Protein AF-A0A2V5NVE3-F1 (afdb_monomer_lite)

pLDDT: mean 86.09, std 12.94, range [41.16, 96.25]

Radius of gyration: 17.03 Å; chains: 1; bounding box: 45×50×33 Å

Foldseek 3Di:
DDDPDDDPPPDPFPDKDKDKDQADPPCAVVVVVCCVVPPQVVLVVLVKAWPDWDQDPVHNRMTITMIGDPDDVSVVSSVVVVVVVVVVVVVPD

Secondary structure (DSSP, 8-state):
-PPP-PPP---S-SEEEEEEEEPPTT-HHHHHHHHHHHTHHHHHTTT-EEEEEEE-SS-TTEEEEEEEESSHHHHHHHHHHHHHHHHHHHT--

Structure (mmCIF, N/CA/C/O backbone):
data_AF-A0A2V5NVE3-F1
#
_entry.id   AF-A0A2V5NVE3-F1
#
loop_
_atom_site.group_PDB
_atom_site.id
_atom_site.type_symbol
_atom_site.label_atom_id
_atom_site.label_alt_id
_atom_site.label_comp_id
_atom_site.label_asym_id
_atom_site.label_entity_id
_atom_site.label_seq_id
_atom_site.pdbx_PDB_ins_code
_atom_site.Cartn_x
_atom_site.Cartn_y
_atom_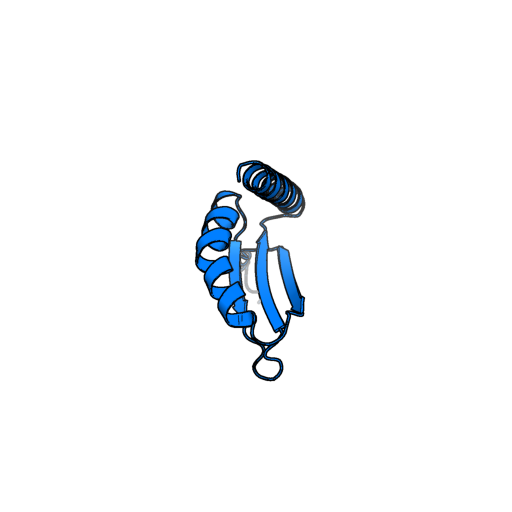site.Cartn_z
_atom_site.occupancy
_atom_site.B_iso_or_equiv
_atom_site.auth_seq_id
_atom_site.auth_comp_id
_atom_site.auth_asym_id
_atom_site.auth_atom_id
_atom_site.pdbx_PDB_model_num
ATOM 1 N N . MET A 1 1 ? 30.473 -32.811 -3.821 1.00 45.34 1 MET A N 1
ATOM 2 C CA . MET A 1 1 ? 29.429 -33.011 -4.845 1.00 45.34 1 MET A CA 1
ATOM 3 C C . MET A 1 1 ? 28.567 -31.765 -4.821 1.00 45.34 1 MET A C 1
ATOM 5 O O . MET A 1 1 ? 27.650 -31.665 -4.019 1.00 45.34 1 MET A O 1
ATOM 9 N N . GLU A 1 2 ? 28.998 -30.754 -5.569 1.00 52.44 2 GLU A N 1
ATOM 10 C CA . GLU A 1 2 ? 28.297 -29.477 -5.703 1.00 52.44 2 GLU A CA 1
ATOM 11 C C . GLU A 1 2 ? 27.049 -29.727 -6.551 1.00 52.44 2 GLU A C 1
ATOM 13 O O . GLU A 1 2 ? 27.126 -30.380 -7.593 1.00 52.44 2 GLU A O 1
ATOM 18 N N . LYS A 1 3 ? 25.882 -29.333 -6.044 1.00 57.38 3 LYS A N 1
ATOM 19 C CA . LYS A 1 3 ? 24.612 -29.530 -6.742 1.00 57.38 3 LYS A CA 1
ATOM 20 C C . LY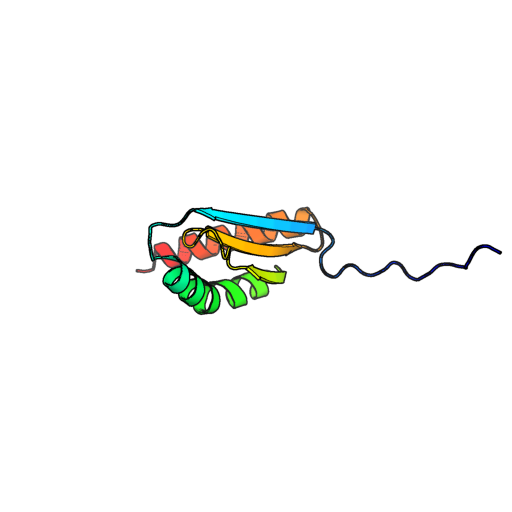S A 1 3 ? 24.597 -28.566 -7.938 1.00 57.38 3 LYS A C 1
ATOM 22 O O . LYS A 1 3 ? 24.698 -27.367 -7.693 1.00 57.38 3 LYS A O 1
ATOM 27 N N . PRO A 1 4 ? 24.492 -29.051 -9.188 1.00 59.06 4 PRO A N 1
ATOM 28 C CA . PRO A 1 4 ? 24.526 -28.179 -10.353 1.00 59.06 4 PRO A CA 1
ATOM 29 C C . PRO A 1 4 ? 23.283 -27.283 -10.356 1.00 59.06 4 PRO A C 1
ATOM 31 O O . PRO A 1 4 ? 22.185 -27.761 -10.063 1.00 59.06 4 PRO A O 1
ATOM 34 N N . ASP A 1 5 ? 23.519 -25.995 -10.617 1.00 65.12 5 ASP A N 1
ATOM 35 C CA . ASP A 1 5 ? 22.581 -24.910 -10.920 1.00 65.12 5 ASP A CA 1
ATOM 36 C C . ASP A 1 5 ? 21.099 -25.244 -10.707 1.00 65.12 5 ASP A C 1
ATOM 38 O O . ASP A 1 5 ? 20.381 -25.669 -11.615 1.00 65.12 5 ASP A O 1
ATOM 42 N N . ALA A 1 6 ? 20.608 -24.999 -9.488 1.00 61.97 6 ALA A N 1
ATOM 43 C CA . ALA A 1 6 ? 19.182 -24.750 -9.338 1.00 61.97 6 ALA A CA 1
ATOM 44 C C . ALA A 1 6 ? 18.846 -23.528 -10.215 1.00 61.97 6 ALA A C 1
ATOM 46 O O . ALA A 1 6 ? 19.578 -22.536 -10.138 1.00 61.97 6 ALA A O 1
ATOM 47 N N . PRO A 1 7 ? 17.786 -23.577 -11.046 1.00 63.41 7 PRO A N 1
ATOM 48 C CA . PRO A 1 7 ? 17.388 -22.412 -11.825 1.00 63.41 7 PRO A CA 1
ATOM 49 C C . PRO A 1 7 ? 17.208 -21.235 -10.861 1.00 63.41 7 PRO A C 1
ATOM 51 O O . PRO A 1 7 ? 16.728 -21.458 -9.741 1.00 63.41 7 PRO A O 1
ATOM 54 N N . PRO A 1 8 ? 17.613 -20.008 -11.240 1.00 62.00 8 PRO A N 1
ATOM 55 C CA . PRO A 1 8 ? 17.398 -18.852 -10.387 1.00 62.00 8 PRO A CA 1
ATOM 56 C C . PRO A 1 8 ? 15.924 -18.838 -10.003 1.00 62.00 8 PRO A C 1
ATOM 58 O O . PRO A 1 8 ? 15.055 -18.882 -10.873 1.00 62.00 8 PRO A O 1
ATOM 61 N N . THR A 1 9 ? 15.644 -18.866 -8.701 1.00 63.94 9 THR A N 1
ATOM 62 C CA . THR A 1 9 ? 14.279 -18.774 -8.197 1.00 63.94 9 THR A CA 1
ATOM 63 C C . THR A 1 9 ? 13.724 -17.460 -8.723 1.00 63.94 9 THR A C 1
ATOM 65 O O . THR A 1 9 ? 14.144 -16.396 -8.267 1.00 63.94 9 THR A O 1
ATOM 68 N N . GLU A 1 10 ? 12.862 -17.512 -9.738 1.00 66.56 10 GLU A N 1
ATOM 69 C CA . GLU A 1 10 ? 12.267 -16.310 -10.308 1.00 66.56 10 GLU A CA 1
ATOM 70 C C . GLU A 1 10 ? 11.395 -15.668 -9.232 1.00 66.56 10 GLU A C 1
ATOM 72 O O . GLU A 1 10 ? 10.260 -16.069 -8.965 1.00 66.56 10 GLU A O 1
ATOM 77 N N . THR A 1 11 ? 11.959 -14.680 -8.546 1.00 75.56 11 THR A N 1
ATOM 78 C CA . THR A 1 11 ? 11.220 -13.896 -7.572 1.00 75.56 11 THR A CA 1
ATOM 79 C C . THR A 1 11 ? 10.161 -13.115 -8.334 1.00 75.56 11 THR A C 1
ATOM 81 O O . THR A 1 11 ? 10.491 -12.253 -9.145 1.00 75.56 11 THR A O 1
ATOM 84 N N . CYS A 1 12 ? 8.883 -13.380 -8.053 1.00 78.00 12 CYS A N 1
ATOM 85 C CA . CYS A 1 12 ? 7.764 -12.699 -8.712 1.00 78.00 12 CYS A CA 1
ATOM 86 C C . CYS A 1 12 ? 7.867 -11.161 -8.611 1.00 78.00 12 CYS A C 1
ATOM 88 O O . CYS A 1 12 ? 7.409 -10.450 -9.505 1.00 78.00 12 CYS A O 1
ATOM 90 N N . CYS A 1 13 ? 8.480 -10.646 -7.536 1.00 87.56 13 CYS A N 1
ATOM 91 C CA . CYS A 1 13 ? 8.730 -9.223 -7.309 1.00 87.56 13 CYS A CA 1
ATOM 92 C C . CYS A 1 13 ? 10.088 -9.012 -6.608 1.00 87.56 13 CYS A C 1
ATOM 94 O O . CYS A 1 13 ? 10.134 -9.029 -5.377 1.00 87.56 13 CYS A O 1
ATOM 96 N N . PRO A 1 14 ? 11.198 -8.823 -7.347 1.00 92.00 14 PRO A N 1
ATOM 97 C CA . PRO A 1 14 ? 12.525 -8.599 -6.761 1.00 92.00 14 PRO A CA 1
ATOM 98 C C . PRO A 1 14 ? 12.608 -7.350 -5.873 1.00 92.00 14 PRO A C 1
ATOM 100 O O . PRO A 1 14 ? 13.445 -7.277 -4.977 1.00 92.00 14 PRO A O 1
ATOM 103 N N . ILE A 1 15 ? 11.735 -6.368 -6.108 1.00 94.62 15 ILE A N 1
ATOM 104 C CA . ILE A 1 15 ? 11.616 -5.158 -5.297 1.00 94.62 15 ILE A CA 1
ATOM 105 C C . ILE A 1 15 ? 10.241 -5.147 -4.649 1.00 94.62 15 ILE A C 1
ATOM 107 O O . ILE A 1 15 ? 9.230 -5.280 -5.337 1.00 94.62 15 ILE A O 1
ATOM 111 N N . VAL A 1 16 ? 10.204 -4.926 -3.337 1.00 95.56 16 VAL A N 1
ATOM 112 C CA . VAL A 1 16 ? 8.971 -4.832 -2.551 1.00 95.56 16 VAL A CA 1
ATOM 113 C C . VAL A 1 16 ? 8.929 -3.490 -1.836 1.00 95.56 16 VAL A C 1
ATOM 115 O O . VAL A 1 16 ? 9.894 -3.079 -1.194 1.00 95.56 16 VAL A O 1
ATOM 118 N N . GLU A 1 17 ? 7.793 -2.810 -1.925 1.00 96.25 17 GLU A N 1
ATOM 119 C CA . GLU A 1 17 ? 7.505 -1.622 -1.134 1.00 96.25 17 GLU A CA 1
ATOM 120 C C . GLU A 1 17 ? 6.565 -1.944 0.018 1.00 96.25 17 GLU A C 1
ATOM 122 O O . GLU A 1 17 ? 5.449 -2.422 -0.191 1.00 96.25 17 GLU A O 1
ATOM 127 N N . LEU A 1 18 ? 6.999 -1.578 1.225 1.00 96.00 18 LEU A N 1
ATOM 128 C CA . LEU A 1 18 ? 6.162 -1.549 2.412 1.00 96.00 18 LEU A CA 1
ATOM 129 C C . LEU A 1 18 ? 5.480 -0.190 2.545 1.00 96.00 18 LEU A C 1
ATOM 131 O O . LEU A 1 18 ? 6.130 0.854 2.620 1.00 96.00 18 LEU A O 1
ATOM 135 N N . ARG A 1 19 ? 4.150 -0.206 2.609 1.00 95.44 19 ARG A N 1
ATOM 136 C CA . ARG A 1 19 ? 3.327 0.982 2.817 1.00 95.44 19 ARG A CA 1
ATOM 137 C C . ARG A 1 19 ? 2.613 0.832 4.154 1.00 95.44 19 ARG A C 1
ATOM 139 O O . ARG A 1 19 ? 1.866 -0.121 4.354 1.00 95.44 19 ARG A O 1
ATOM 146 N N . GLN A 1 20 ? 2.856 1.767 5.070 1.00 96.19 20 GLN A N 1
ATOM 147 C CA . GLN A 1 20 ? 2.235 1.780 6.394 1.00 96.19 20 GLN A CA 1
ATOM 148 C C . GLN A 1 20 ? 1.585 3.130 6.646 1.00 96.19 20 GLN A C 1
ATOM 150 O O . GLN A 1 20 ? 2.257 4.160 6.580 1.00 96.19 20 GLN A O 1
ATOM 155 N N . TYR A 1 21 ? 0.293 3.117 6.961 1.00 95.50 21 TYR A N 1
ATOM 156 C CA . TYR A 1 21 ? -0.460 4.319 7.294 1.00 95.50 21 TYR A CA 1
ATOM 157 C C . TYR A 1 21 ? -0.985 4.248 8.716 1.00 95.50 21 TYR A C 1
ATOM 159 O O . TYR A 1 21 ? -1.566 3.240 9.125 1.00 95.50 21 TYR A O 1
ATOM 167 N N . THR A 1 22 ? -0.817 5.356 9.431 1.00 96.00 22 THR A N 1
ATOM 168 C CA . THR A 1 22 ? -1.580 5.655 10.639 1.00 96.00 22 THR A CA 1
ATOM 169 C C . THR A 1 22 ? -2.848 6.378 10.211 1.00 96.00 22 THR A C 1
ATOM 171 O O . THR A 1 22 ? -2.790 7.410 9.545 1.00 96.00 22 THR A O 1
ATOM 174 N N . LEU A 1 23 ? -3.991 5.808 10.560 1.00 96.12 23 LEU A N 1
ATOM 175 C CA . LEU A 1 23 ? -5.312 6.271 10.172 1.00 96.12 23 LEU A CA 1
ATOM 176 C C . LEU A 1 23 ? -5.988 7.022 11.313 1.00 96.12 23 LEU A C 1
ATOM 178 O O . LEU A 1 23 ? -5.644 6.877 12.486 1.00 96.12 23 LEU A O 1
ATOM 182 N N . HIS A 1 24 ? -7.015 7.788 10.958 1.00 95.94 24 HIS A N 1
ATOM 183 C CA . HIS A 1 24 ? -7.945 8.310 11.949 1.00 95.94 24 HIS A CA 1
ATOM 184 C C . HIS A 1 24 ? -8.729 7.168 12.625 1.00 95.94 24 HIS A C 1
ATOM 186 O O . HIS A 1 24 ? -9.010 6.154 11.971 1.00 95.94 24 HIS A O 1
ATOM 192 N N . PRO A 1 25 ? -9.130 7.337 13.901 1.00 96.00 25 PRO A N 1
ATOM 193 C CA . PRO A 1 25 ? -9.878 6.325 14.639 1.00 96.00 25 PRO A CA 1
ATOM 194 C C . PRO A 1 25 ? -11.103 5.801 13.882 1.00 96.00 25 PRO A C 1
ATOM 196 O O . PRO A 1 25 ? -11.904 6.578 13.358 1.00 96.00 25 PRO A O 1
ATOM 199 N N . GLY A 1 26 ? -11.235 4.473 13.809 1.00 94.19 26 GLY A N 1
ATOM 200 C CA . GLY A 1 26 ? -12.378 3.799 13.181 1.00 94.19 26 GLY A CA 1
ATOM 201 C C . GLY A 1 26 ? -12.444 3.900 11.651 1.00 94.19 26 GLY A C 1
ATOM 202 O O . GLY A 1 26 ? -13.468 3.558 11.067 1.00 94.19 26 GLY A O 1
ATOM 203 N N . LYS A 1 27 ? -11.388 4.378 10.974 1.00 95.56 27 LYS A N 1
ATOM 204 C CA . LYS A 1 27 ? -11.375 4.539 9.504 1.00 95.56 27 LYS A CA 1
ATOM 205 C C . LYS A 1 27 ? -10.698 3.406 8.736 1.00 95.56 27 LYS A C 1
ATOM 207 O O . LYS A 1 27 ? -10.632 3.475 7.513 1.00 95.56 27 LYS A O 1
ATOM 212 N N . ARG A 1 28 ? -10.214 2.366 9.422 1.00 94.88 28 ARG A N 1
ATOM 213 C CA . ARG A 1 28 ? -9.500 1.254 8.781 1.00 94.88 28 ARG A CA 1
ATOM 214 C C . ARG A 1 28 ? -10.355 0.508 7.766 1.00 94.88 28 ARG A C 1
ATOM 216 O O . ARG A 1 28 ? -9.937 0.415 6.622 1.00 94.88 28 ARG A O 1
ATOM 223 N N . ASP A 1 29 ? -11.532 0.027 8.156 1.00 93.06 29 ASP A N 1
ATOM 224 C CA . ASP A 1 29 ? -12.378 -0.763 7.249 1.00 93.06 29 ASP A CA 1
ATOM 225 C C . ASP A 1 29 ? -12.874 0.074 6.061 1.00 93.06 29 ASP A C 1
ATOM 227 O O . ASP A 1 29 ? -12.812 -0.379 4.927 1.00 93.06 29 ASP A O 1
ATOM 231 N N . VAL A 1 30 ? -13.198 1.352 6.292 1.00 93.88 30 VAL A N 1
ATOM 232 C CA . VAL A 1 30 ? -13.535 2.301 5.215 1.00 93.88 30 VAL A CA 1
ATOM 233 C C . VAL A 1 30 ? -12.399 2.429 4.196 1.00 93.88 30 VAL A C 1
ATOM 235 O O . VAL A 1 30 ? -12.650 2.512 2.994 1.00 93.88 30 VAL A O 1
ATOM 238 N N . LEU A 1 31 ? -11.146 2.475 4.662 1.00 93.06 31 LEU A N 1
ATOM 239 C CA . LEU A 1 31 ? -10.001 2.545 3.762 1.00 93.06 31 LEU A CA 1
ATOM 240 C C . LEU A 1 31 ? -9.775 1.223 3.025 1.00 93.06 31 LEU A C 1
ATOM 242 O O . LEU A 1 31 ? -9.441 1.278 1.849 1.00 93.06 31 LEU A O 1
ATOM 246 N N . ILE A 1 32 ? -9.960 0.077 3.686 1.00 92.75 32 ILE A N 1
ATOM 247 C CA . ILE A 1 32 ? -9.852 -1.250 3.059 1.00 92.75 32 ILE A CA 1
ATOM 248 C C . ILE A 1 32 ? -10.857 -1.359 1.907 1.00 92.75 32 ILE A C 1
ATOM 250 O O . ILE A 1 32 ? -10.452 -1.603 0.775 1.00 92.75 32 ILE A O 1
ATOM 254 N N . ASP A 1 33 ? -12.132 -1.047 2.153 1.00 92.88 33 ASP A N 1
ATOM 255 C CA . ASP A 1 33 ? -13.185 -1.125 1.132 1.00 92.88 33 ASP A CA 1
ATOM 256 C C . ASP A 1 33 ? -12.919 -0.188 -0.058 1.00 92.88 33 ASP A C 1
ATOM 258 O O . ASP A 1 33 ? -13.176 -0.522 -1.2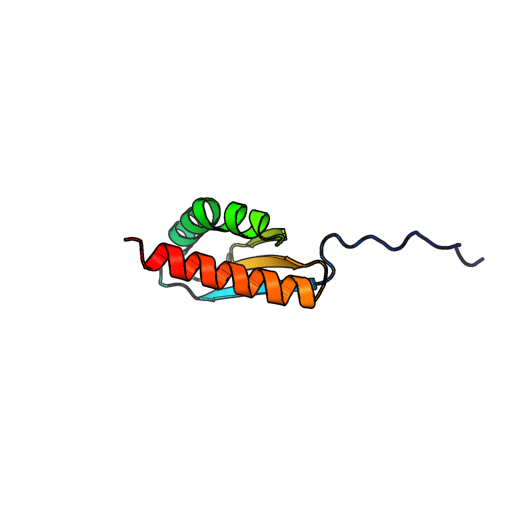17 1.00 92.88 33 ASP A O 1
ATOM 262 N N . LEU A 1 34 ? -12.413 1.020 0.218 1.00 91.06 34 LEU A N 1
ATOM 263 C CA . LEU A 1 34 ? -12.011 1.961 -0.827 1.00 91.06 34 LEU A CA 1
ATOM 264 C C . LEU A 1 34 ? -10.807 1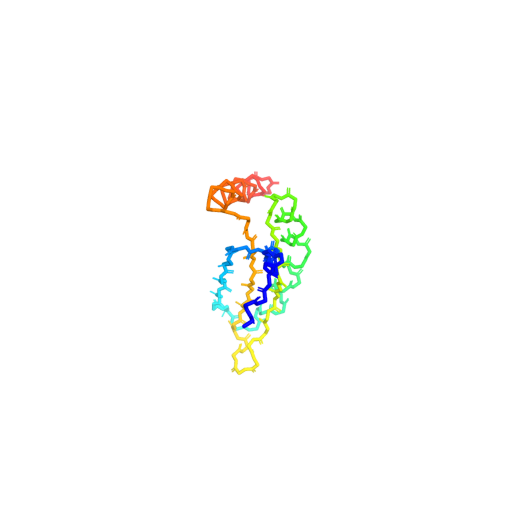.435 -1.616 1.00 91.06 34 LEU A C 1
ATOM 266 O O . LEU A 1 34 ? -10.753 1.595 -2.835 1.00 91.06 34 LEU A O 1
ATOM 270 N N . PHE A 1 35 ? -9.835 0.851 -0.921 1.00 91.25 35 PHE A N 1
ATOM 271 C CA . PHE A 1 35 ? -8.609 0.348 -1.517 1.00 91.25 35 PHE A CA 1
ATOM 272 C C . PHE A 1 35 ? -8.888 -0.838 -2.448 1.00 91.25 35 PHE A C 1
ATOM 274 O O . PHE A 1 35 ? -8.421 -0.832 -3.586 1.00 91.25 35 PHE A O 1
ATOM 281 N N . ASP A 1 36 ? -9.702 -1.797 -2.008 1.00 89.81 36 ASP A N 1
ATOM 282 C CA . ASP A 1 36 ? -10.088 -2.965 -2.806 1.00 89.81 36 ASP A CA 1
ATOM 283 C C . ASP A 1 36 ? -10.808 -2.558 -4.091 1.00 89.81 36 ASP A C 1
ATOM 285 O O . ASP A 1 36 ? -10.451 -3.012 -5.176 1.00 89.81 36 ASP A O 1
ATOM 289 N N . ARG A 1 37 ? -11.779 -1.645 -3.982 1.00 88.19 37 ARG A N 1
ATOM 290 C CA . ARG A 1 37 ? -12.587 -1.213 -5.127 1.00 88.19 37 ARG A CA 1
ATOM 291 C C . ARG A 1 37 ? -11.821 -0.342 -6.121 1.00 88.19 37 ARG A C 1
ATOM 293 O O . ARG A 1 37 ? -12.033 -0.459 -7.321 1.00 88.19 37 ARG A O 1
ATOM 300 N N . GLU A 1 38 ? -10.998 0.587 -5.639 1.00 84.12 38 GLU A N 1
ATOM 301 C CA . GLU A 1 38 ? -10.449 1.650 -6.497 1.00 84.12 38 GLU A CA 1
ATOM 302 C C . GLU A 1 38 ? -8.957 1.493 -6.795 1.00 84.12 38 GLU A C 1
ATOM 304 O O . GLU A 1 38 ? -8.474 1.996 -7.814 1.00 84.12 38 GLU A O 1
ATOM 309 N N . PHE A 1 39 ? -8.198 0.863 -5.897 1.00 82.25 39 PHE A N 1
ATOM 310 C CA . PHE A 1 39 ? -6.738 0.883 -5.950 1.00 82.25 39 PHE A CA 1
ATOM 311 C C . PHE A 1 39 ? -6.129 -0.408 -6.477 1.00 82.25 39 PHE A C 1
ATOM 313 O O . PHE A 1 39 ? -5.131 -0.313 -7.179 1.00 82.25 39 PHE A O 1
ATOM 320 N N . VAL A 1 40 ? -6.684 -1.586 -6.190 1.00 83.62 40 VAL A N 1
ATOM 321 C CA . VAL A 1 40 ? -6.044 -2.849 -6.603 1.00 83.62 40 VAL A CA 1
ATOM 322 C C . VAL A 1 40 ? -5.927 -2.933 -8.127 1.00 83.62 40 VAL A C 1
ATOM 324 O O . VAL A 1 40 ? -4.818 -2.902 -8.658 1.00 83.62 40 VAL A O 1
ATOM 327 N N . GLU A 1 41 ? -7.053 -2.921 -8.838 1.00 82.69 41 GLU A N 1
ATOM 328 C CA . GLU A 1 41 ? -7.067 -3.079 -10.299 1.00 82.69 41 GLU A CA 1
ATOM 329 C C . GLU A 1 41 ? -6.345 -1.935 -11.025 1.00 82.69 41 GLU A C 1
ATOM 331 O O . GLU A 1 41 ? -5.624 -2.156 -11.998 1.00 82.69 41 GLU A O 1
ATOM 336 N N . SER A 1 42 ? -6.483 -0.697 -10.535 1.00 84.31 42 SER A N 1
ATOM 337 C CA . SER A 1 42 ? -5.838 0.465 -11.157 1.00 84.31 42 SER A CA 1
ATOM 338 C C . SER A 1 42 ? -4.317 0.450 -10.993 1.00 84.31 42 SER A C 1
ATOM 340 O O . SER A 1 42 ? -3.601 0.890 -11.891 1.00 84.31 42 SER A O 1
ATOM 342 N N . GLN A 1 43 ? -3.799 -0.076 -9.880 1.00 82.75 43 GLN A N 1
ATOM 343 C CA . GLN A 1 43 ? -2.360 -0.249 -9.683 1.00 82.75 43 GLN A CA 1
ATOM 344 C C . GLN A 1 43 ? -1.822 -1.402 -10.540 1.00 82.75 43 GLN A C 1
ATOM 346 O O . GLN A 1 43 ? -0.754 -1.269 -11.142 1.00 82.75 43 GLN A O 1
ATOM 351 N N . GLU A 1 44 ? -2.560 -2.510 -10.627 1.00 84.75 44 GLU A N 1
ATOM 352 C CA . GLU A 1 44 ? -2.169 -3.668 -11.436 1.00 84.75 44 GLU A CA 1
ATOM 353 C C . GLU A 1 44 ? -2.140 -3.353 -12.932 1.00 84.75 44 GLU A C 1
ATOM 355 O O . GLU A 1 44 ? -1.185 -3.721 -13.619 1.00 84.75 44 GLU A O 1
ATOM 360 N N . ALA A 1 45 ? -3.093 -2.556 -13.420 1.00 86.00 45 ALA A N 1
ATOM 361 C CA . ALA A 1 45 ? -3.089 -2.045 -14.790 1.00 86.00 45 ALA A CA 1
ATOM 362 C C . ALA A 1 45 ? -1.843 -1.195 -15.124 1.00 86.00 45 ALA A C 1
ATOM 364 O O . ALA A 1 45 ? -1.467 -1.077 -16.289 1.00 86.00 45 ALA A O 1
ATOM 365 N N . LEU A 1 46 ? -1.177 -0.625 -14.113 1.00 86.12 46 LEU A N 1
ATOM 366 C CA . LEU A 1 46 ? 0.064 0.147 -14.250 1.00 86.12 46 LEU A CA 1
ATOM 367 C C . LEU A 1 46 ? 1.332 -0.707 -14.052 1.00 86.12 46 LEU A C 1
ATOM 369 O O . LEU A 1 46 ? 2.430 -0.162 -13.926 1.00 86.12 46 LEU A O 1
ATOM 373 N N . GLY A 1 47 ? 1.202 -2.036 -14.011 1.00 84.94 47 GLY A N 1
ATOM 374 C CA . GLY A 1 47 ? 2.327 -2.970 -13.906 1.00 84.94 47 GLY A CA 1
ATOM 375 C C . GLY A 1 47 ? 2.874 -3.160 -12.489 1.00 84.94 47 GLY A C 1
ATOM 376 O O . GLY A 1 47 ? 3.957 -3.724 -12.321 1.00 84.94 47 GLY A O 1
ATOM 377 N N . MET A 1 48 ? 2.152 -2.698 -11.464 1.00 92.19 48 MET A N 1
ATOM 378 C CA . MET A 1 48 ? 2.484 -2.960 -10.060 1.00 92.19 48 MET A CA 1
ATOM 379 C C . MET A 1 48 ? 1.824 -4.258 -9.609 1.00 92.19 48 MET A C 1
ATOM 381 O O . MET A 1 48 ? 0.674 -4.507 -9.937 1.00 92.19 48 MET A O 1
ATOM 385 N N . LYS A 1 49 ? 2.508 -5.076 -8.809 1.00 93.31 49 LYS A N 1
ATOM 386 C CA . LYS A 1 49 ? 1.889 -6.272 -8.222 1.00 93.31 49 LYS A CA 1
ATOM 387 C C . LYS A 1 49 ? 1.394 -5.966 -6.819 1.00 93.31 49 LYS A C 1
ATOM 389 O O . LYS A 1 49 ? 2.224 -5.678 -5.962 1.00 93.31 49 LYS A O 1
ATOM 394 N N . ILE A 1 50 ? 0.099 -6.073 -6.539 1.00 92.81 50 ILE A N 1
ATOM 395 C CA . ILE A 1 50 ? -0.378 -6.014 -5.153 1.00 92.81 50 ILE A CA 1
ATOM 396 C C . ILE A 1 50 ? -0.096 -7.366 -4.494 1.00 92.81 50 ILE A C 1
ATOM 398 O O . ILE A 1 5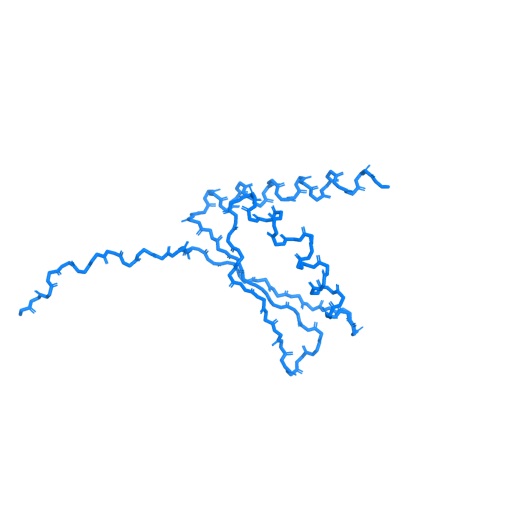0 ? -0.620 -8.396 -4.903 1.00 92.81 50 ILE A O 1
ATOM 402 N N . ILE A 1 51 ? 0.794 -7.379 -3.500 1.00 93.94 51 ILE A N 1
ATOM 403 C CA . ILE A 1 51 ? 1.210 -8.616 -2.819 1.00 93.94 51 ILE A CA 1
ATOM 404 C C . ILE A 1 51 ? 0.201 -8.977 -1.728 1.00 93.94 51 ILE A C 1
ATOM 406 O O . ILE A 1 51 ? -0.095 -10.150 -1.518 1.00 93.94 51 ILE A O 1
ATOM 410 N N . GLY A 1 52 ? -0.324 -7.972 -1.027 1.00 92.25 52 GLY A N 1
ATOM 411 C CA . GLY A 1 52 ? -1.335 -8.184 -0.002 1.00 92.25 52 GLY A CA 1
ATOM 412 C C . GLY A 1 52 ? -1.551 -6.981 0.902 1.00 92.25 52 GLY A C 1
ATOM 413 O O . GLY A 1 52 ? -0.760 -6.033 0.929 1.00 92.25 52 GLY A O 1
ATOM 414 N N . GLN A 1 53 ? -2.639 -7.062 1.662 1.00 93.88 53 GLN A N 1
ATOM 415 C CA . GLN A 1 53 ? -3.035 -6.109 2.690 1.00 93.88 53 GLN A CA 1
ATOM 416 C C . GLN A 1 53 ? -3.069 -6.819 4.039 1.00 93.88 53 GLN A C 1
ATOM 418 O O . GLN A 1 53 ? -3.451 -7.984 4.133 1.00 93.88 53 GLN A O 1
ATOM 423 N N . PHE A 1 54 ? -2.677 -6.110 5.090 1.00 94.06 54 PHE A N 1
ATOM 424 C CA . PHE A 1 54 ? -2.495 -6.672 6.418 1.00 94.06 54 PHE A CA 1
ATOM 425 C C . PHE A 1 54 ? -3.161 -5.780 7.462 1.00 94.06 54 PHE A C 1
ATOM 427 O O . PHE A 1 54 ? -3.027 -4.551 7.454 1.00 94.06 54 PHE A O 1
ATOM 434 N N . ARG A 1 55 ? -3.872 -6.427 8.387 1.00 92.56 55 ARG A N 1
ATOM 435 C CA . ARG A 1 55 ? -4.449 -5.794 9.572 1.00 92.56 55 ARG A CA 1
ATOM 436 C C . ARG A 1 55 ? -3.467 -5.952 10.724 1.00 92.56 55 ARG A C 1
ATOM 438 O O . ARG A 1 55 ? -3.063 -7.065 11.041 1.00 92.56 55 ARG A O 1
ATOM 445 N N . ASP A 1 56 ? -3.124 -4.841 11.359 1.00 93.56 56 ASP A N 1
ATOM 446 C CA . ASP A 1 56 ? -2.481 -4.868 12.668 1.00 93.56 56 ASP A CA 1
ATOM 447 C C . ASP A 1 56 ? -3.567 -5.180 13.714 1.00 93.56 56 ASP A C 1
ATOM 449 O O . ASP A 1 56 ? -4.562 -4.452 13.828 1.00 93.56 56 ASP A O 1
ATOM 453 N N . LEU A 1 57 ? -3.444 -6.327 14.383 1.00 92.31 57 LEU A N 1
ATOM 454 C CA . LEU A 1 57 ? -4.439 -6.800 15.350 1.00 92.31 57 LEU A CA 1
ATOM 455 C C . LEU A 1 57 ? -4.384 -5.994 16.652 1.00 92.31 57 LEU A C 1
ATOM 457 O O . LEU A 1 57 ? -5.428 -5.768 17.260 1.00 92.31 57 LEU A O 1
ATOM 461 N N . ASP A 1 58 ? -3.201 -5.499 17.012 1.00 95.69 58 ASP A N 1
ATOM 462 C CA . ASP A 1 58 ? -2.973 -4.717 18.228 1.00 95.69 58 ASP A CA 1
ATOM 463 C C . ASP A 1 58 ? -3.193 -3.217 17.991 1.00 95.69 58 ASP A C 1
ATOM 465 O O . ASP A 1 58 ? -3.438 -2.455 18.929 1.00 95.69 58 ASP A O 1
ATOM 469 N N . ASN A 1 59 ? -3.149 -2.772 16.729 1.00 94.00 59 ASN A N 1
ATOM 470 C CA . ASN A 1 59 ? -3.387 -1.383 16.357 1.00 94.00 59 ASN A CA 1
ATOM 471 C C . ASN A 1 59 ? -4.521 -1.229 15.323 1.00 94.00 59 ASN A C 1
ATOM 473 O O . ASN A 1 59 ? -4.286 -1.277 14.109 1.00 94.00 59 ASN A O 1
ATOM 477 N N . PRO A 1 60 ? -5.760 -0.931 15.763 1.00 94.31 60 PRO A N 1
ATOM 478 C CA . PRO A 1 60 ? -6.898 -0.771 14.858 1.00 94.31 60 PRO A CA 1
ATOM 479 C C . PRO A 1 60 ? -6.769 0.430 13.913 1.00 94.31 60 PRO A C 1
ATOM 481 O O . PRO A 1 60 ? -7.484 0.500 12.914 1.00 94.31 60 PRO A O 1
ATOM 484 N N . ASN A 1 61 ? -5.845 1.353 14.190 1.00 95.81 61 ASN A N 1
ATOM 485 C CA . ASN A 1 61 ? -5.612 2.547 13.387 1.00 95.81 61 ASN A CA 1
ATOM 486 C C . ASN A 1 61 ? -4.466 2.362 12.387 1.00 95.81 61 ASN A C 1
ATOM 488 O O . ASN A 1 61 ? -4.040 3.339 11.777 1.00 95.81 61 ASN A O 1
ATOM 492 N N . ARG A 1 62 ? -3.951 1.141 12.199 1.00 95.88 62 ARG A N 1
ATOM 493 C CA . ARG A 1 62 ? -2.897 0.869 11.222 1.00 95.88 62 ARG A CA 1
ATOM 494 C C . ARG A 1 62 ? -3.429 0.096 10.024 1.00 95.88 62 ARG A C 1
ATOM 496 O O . ARG A 1 62 ? -4.122 -0.912 10.168 1.00 95.88 62 ARG A O 1
ATOM 503 N N . PHE A 1 63 ? -3.057 0.563 8.839 1.00 95.50 63 PHE A N 1
ATOM 504 C CA . PHE A 1 63 ? -3.264 -0.149 7.583 1.00 95.50 63 PHE A CA 1
ATOM 505 C C . PHE A 1 63 ? -1.918 -0.354 6.896 1.00 95.50 63 PHE A C 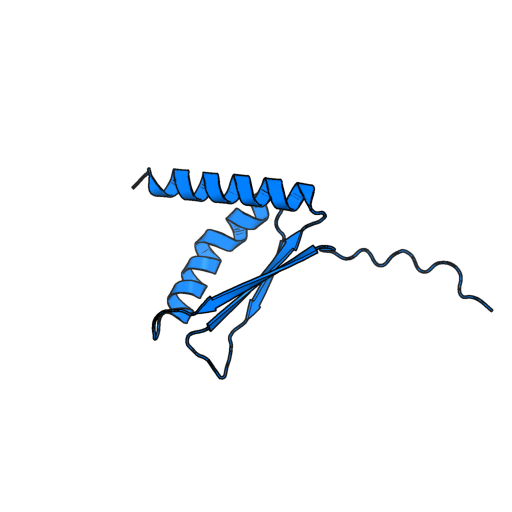1
ATOM 507 O O . PHE A 1 63 ? -1.153 0.599 6.708 1.00 95.50 63 PHE A O 1
ATOM 514 N N . VAL A 1 64 ? -1.613 -1.610 6.578 1.00 95.88 64 VAL A N 1
ATOM 515 C CA . VAL A 1 64 ? -0.339 -2.024 5.996 1.00 95.88 64 VAL A CA 1
ATOM 516 C C . VAL A 1 64 ? -0.609 -2.772 4.707 1.00 95.88 64 VAL A C 1
ATOM 518 O O . VAL A 1 64 ? -1.474 -3.640 4.662 1.00 95.88 64 VAL A O 1
ATOM 521 N N . TRP A 1 65 ? 0.149 -2.468 3.664 1.00 95.94 65 TRP A N 1
ATOM 522 C CA . TRP A 1 65 ? 0.072 -3.207 2.413 1.00 95.94 65 TRP A CA 1
ATOM 523 C C . TRP A 1 65 ? 1.426 -3.257 1.721 1.00 95.94 65 TRP A C 1
ATOM 525 O O . TRP A 1 65 ? 2.315 -2.436 1.977 1.00 95.94 65 TRP A O 1
ATOM 535 N N . LEU A 1 66 ? 1.570 -4.261 0.864 1.00 95.69 66 LEU A N 1
ATOM 536 C CA . LEU A 1 66 ? 2.771 -4.520 0.090 1.00 95.69 66 LEU A CA 1
ATOM 537 C C . LEU A 1 66 ? 2.445 -4.494 -1.397 1.00 95.69 66 LEU A C 1
ATOM 539 O O . LEU A 1 66 ? 1.446 -5.070 -1.837 1.00 95.69 66 LEU A O 1
ATOM 543 N N . ARG A 1 67 ? 3.343 -3.895 -2.175 1.00 95.31 67 ARG A N 1
ATOM 544 C CA . ARG A 1 67 ? 3.356 -4.053 -3.630 1.00 95.31 67 ARG A CA 1
ATOM 545 C C . ARG A 1 67 ? 4.754 -4.320 -4.154 1.00 95.31 67 ARG A C 1
ATOM 547 O O . ARG A 1 67 ? 5.742 -3.926 -3.537 1.00 95.31 67 ARG A O 1
ATOM 554 N N . GLY A 1 68 ? 4.814 -4.995 -5.286 1.00 95.00 68 GLY A N 1
ATOM 555 C CA . GLY A 1 68 ? 6.032 -5.464 -5.907 1.00 95.00 68 GLY A CA 1
ATOM 556 C C . GLY A 1 68 ? 6.305 -4.829 -7.263 1.00 95.00 68 GLY A C 1
ATOM 557 O O . GLY A 1 68 ? 5.382 -4.441 -7.983 1.00 95.00 68 GLY A O 1
ATOM 558 N N . PHE A 1 69 ? 7.589 -4.767 -7.605 1.00 94.38 69 PHE A N 1
ATOM 559 C CA . PHE A 1 69 ? 8.100 -4.274 -8.877 1.00 94.38 69 PHE A CA 1
ATOM 560 C C . PHE A 1 69 ? 9.177 -5.217 -9.410 1.00 94.38 69 PHE A C 1
ATOM 562 O O . PHE A 1 69 ? 9.917 -5.835 -8.640 1.00 94.38 69 PHE A O 1
ATOM 569 N N . ARG A 1 70 ? 9.283 -5.281 -10.739 1.00 92.19 70 ARG A N 1
ATOM 570 C CA . ARG A 1 70 ? 10.323 -6.046 -11.441 1.00 92.19 70 ARG A CA 1
ATOM 571 C C . ARG A 1 70 ? 11.724 -5.449 -11.274 1.00 92.19 70 ARG A C 1
ATOM 573 O O . ARG A 1 70 ? 12.686 -6.192 -11.140 1.00 92.19 70 ARG A O 1
ATOM 580 N N . ASP A 1 71 ? 11.827 -4.119 -11.266 1.00 92.56 71 ASP A N 1
ATOM 581 C CA . ASP A 1 71 ? 13.078 -3.362 -11.186 1.00 92.56 71 ASP A CA 1
ATOM 582 C C . ASP A 1 71 ? 12.819 -1.885 -10.802 1.00 92.56 71 ASP A C 1
ATOM 584 O O . ASP A 1 71 ? 11.676 -1.415 -10.764 1.00 92.56 71 ASP A O 1
ATOM 588 N N . MET A 1 72 ? 13.886 -1.155 -10.447 1.00 94.81 72 MET A N 1
ATOM 589 C CA . MET A 1 72 ? 13.800 0.240 -9.986 1.00 94.81 72 MET A CA 1
ATOM 590 C C . MET A 1 72 ? 13.300 1.222 -11.065 1.00 94.81 72 MET A C 1
ATOM 592 O O . MET A 1 72 ? 12.520 2.112 -10.711 1.00 94.81 72 MET A O 1
ATOM 596 N N . PRO A 1 73 ? 13.688 1.103 -12.354 1.00 94.94 73 PRO A N 1
ATOM 597 C CA . PRO A 1 73 ? 13.120 1.931 -13.421 1.00 94.94 73 PRO A CA 1
ATOM 598 C C . PRO A 1 73 ? 11.607 1.747 -13.589 1.00 94.94 73 PRO A C 1
ATOM 600 O O . PRO A 1 73 ? 10.870 2.735 -13.584 1.00 94.94 73 PRO A O 1
ATOM 603 N N . SER A 1 74 ? 11.131 0.499 -13.646 1.00 92.06 74 SER A N 1
ATOM 604 C CA . SER A 1 74 ? 9.698 0.188 -13.756 1.00 92.06 74 SER A CA 1
ATOM 605 C C . SER A 1 74 ? 8.923 0.727 -12.559 1.00 92.06 74 SER A C 1
ATOM 607 O O . SER A 1 74 ? 7.823 1.258 -12.706 1.00 92.06 74 SER A O 1
ATOM 609 N N . ARG A 1 75 ? 9.529 0.666 -11.366 1.00 94.62 75 ARG A N 1
ATOM 610 C CA . ARG A 1 75 ? 8.987 1.302 -10.165 1.00 94.62 75 ARG A CA 1
ATOM 611 C C . ARG A 1 75 ? 8.810 2.804 -10.359 1.00 94.62 75 ARG A C 1
ATOM 613 O O . ARG A 1 75 ? 7.714 3.306 -10.147 1.00 94.62 75 ARG A O 1
ATOM 620 N N . ALA A 1 76 ? 9.854 3.529 -10.755 1.00 93.88 76 ALA A N 1
ATOM 621 C CA . ALA A 1 76 ? 9.771 4.980 -10.925 1.00 93.88 76 ALA A CA 1
ATOM 622 C C . ALA A 1 76 ? 8.672 5.384 -11.925 1.00 93.88 76 ALA A C 1
ATOM 624 O O . ALA A 1 76 ? 7.878 6.280 -11.631 1.00 93.88 76 ALA A O 1
ATOM 625 N N . GLN A 1 77 ? 8.582 4.678 -13.056 1.00 94.06 77 GLN A N 1
ATOM 626 C CA . GLN A 1 77 ? 7.553 4.911 -14.069 1.00 94.06 77 GLN A CA 1
ATOM 627 C C . GLN A 1 77 ? 6.141 4.668 -13.519 1.00 94.06 77 GLN A C 1
ATOM 629 O O . GLN A 1 77 ? 5.295 5.559 -13.598 1.00 94.06 77 GLN A O 1
ATOM 634 N N . ALA A 1 78 ? 5.897 3.502 -12.913 1.00 92.50 78 ALA A N 1
ATOM 635 C CA . ALA A 1 78 ? 4.581 3.140 -12.391 1.00 92.50 78 ALA A CA 1
ATOM 636 C C . ALA A 1 78 ? 4.097 4.115 -11.302 1.00 92.50 78 ALA A C 1
ATOM 638 O O . ALA A 1 78 ? 2.920 4.475 -11.259 1.00 92.50 78 ALA A O 1
ATOM 639 N N . LEU A 1 79 ? 5.009 4.599 -10.448 1.00 91.88 79 LEU A N 1
ATOM 640 C CA . LEU A 1 79 ? 4.695 5.615 -9.440 1.00 91.88 79 LEU A CA 1
ATOM 641 C C . LEU A 1 79 ? 4.334 6.970 -10.055 1.00 91.88 79 LEU A C 1
ATOM 643 O O . LEU A 1 79 ? 3.408 7.618 -9.565 1.00 91.88 79 LEU A O 1
ATOM 647 N N . GLY A 1 80 ? 5.042 7.384 -11.108 1.00 91.81 80 GLY A N 1
ATOM 648 C CA . GLY A 1 80 ? 4.726 8.600 -11.857 1.00 91.81 80 GLY A CA 1
ATOM 649 C C . GLY A 1 80 ? 3.328 8.528 -12.467 1.00 91.81 80 GLY A C 1
ATOM 650 O O . GLY A 1 80 ? 2.479 9.366 -12.166 1.00 91.81 80 GLY A O 1
ATOM 651 N N . SER A 1 81 ? 3.046 7.459 -13.215 1.00 89.94 81 SER A N 1
ATOM 652 C CA . SER A 1 81 ? 1.738 7.246 -13.842 1.00 89.94 81 SER A CA 1
ATOM 653 C C . SER A 1 81 ? 0.596 7.168 -12.824 1.00 89.94 81 SER A C 1
ATOM 655 O O . SER A 1 81 ? -0.473 7.731 -13.054 1.00 89.94 81 SER A O 1
ATOM 657 N N . ALA A 1 82 ? 0.813 6.527 -11.671 1.00 85.12 82 ALA A N 1
ATOM 658 C CA . ALA A 1 82 ? -0.193 6.460 -10.613 1.00 85.12 82 ALA A CA 1
ATOM 659 C C . ALA A 1 82 ? -0.506 7.841 -10.011 1.00 85.12 82 ALA A C 1
ATOM 661 O O . ALA A 1 82 ? -1.663 8.140 -9.712 1.00 85.12 82 ALA A O 1
ATOM 662 N N . LEU A 1 83 ? 0.506 8.697 -9.832 1.00 84.00 83 LEU A N 1
ATOM 663 C CA . LEU A 1 83 ? 0.301 10.062 -9.347 1.00 84.00 83 LEU A CA 1
ATOM 664 C C . LEU A 1 83 ? -0.495 10.896 -10.355 1.00 84.00 83 LEU A C 1
ATOM 666 O O . LEU A 1 83 ? -1.417 11.610 -9.956 1.00 84.00 83 LEU A O 1
ATOM 670 N N . ASP A 1 84 ? -0.167 10.782 -11.639 1.00 87.25 84 ASP A N 1
ATOM 671 C CA . ASP A 1 84 ? -0.873 11.494 -12.704 1.00 87.25 84 ASP A CA 1
ATOM 672 C C . ASP A 1 84 ? -2.331 11.036 -12.804 1.00 87.25 84 ASP A C 1
ATOM 674 O O . ASP A 1 84 ? -3.234 11.870 -12.824 1.00 87.25 84 ASP A O 1
ATOM 678 N N . PHE A 1 85 ? -2.590 9.729 -12.715 1.00 83.00 85 PHE A N 1
ATOM 679 C CA . PHE A 1 85 ? -3.947 9.184 -12.660 1.00 83.00 85 PHE A CA 1
ATOM 680 C C . PHE A 1 85 ? -4.770 9.756 -11.493 1.00 83.00 85 PHE A C 1
ATOM 682 O O . PHE A 1 85 ? -5.907 10.201 -11.676 1.00 83.00 85 PHE A O 1
ATOM 689 N N . VAL A 1 86 ? -4.190 9.794 -10.286 1.00 80.00 86 VAL A N 1
ATOM 690 C CA . VAL A 1 86 ? -4.852 10.364 -9.100 1.00 80.00 86 VAL A CA 1
ATOM 691 C C . VAL A 1 86 ? -5.128 11.858 -9.281 1.00 80.00 86 VAL A C 1
ATOM 693 O O . VAL A 1 86 ? -6.181 12.341 -8.859 1.00 80.00 86 VAL A O 1
ATOM 696 N N . ARG A 1 87 ? -4.211 12.600 -9.912 1.00 81.62 87 ARG A N 1
ATOM 697 C CA . ARG A 1 87 ? -4.395 14.027 -10.216 1.00 81.62 87 ARG A CA 1
ATOM 698 C C . ARG A 1 87 ? -5.539 14.246 -11.201 1.00 81.62 87 ARG A C 1
ATOM 700 O O . ARG A 1 87 ? -6.396 15.083 -10.931 1.00 81.62 87 ARG A O 1
ATOM 707 N N . THR A 1 88 ? -5.603 13.465 -12.276 1.00 81.44 88 THR A N 1
ATOM 708 C CA . THR A 1 88 ? -6.685 13.549 -13.265 1.00 81.44 88 THR A CA 1
ATOM 709 C C . THR A 1 88 ? -8.046 13.251 -12.637 1.00 81.44 88 THR A C 1
ATOM 711 O O . THR A 1 88 ? -8.987 14.012 -12.847 1.00 81.44 88 THR A O 1
ATOM 714 N N . ARG A 1 89 ? -8.158 12.213 -11.794 1.00 76.25 89 ARG A N 1
ATOM 715 C CA . ARG A 1 89 ? -9.426 11.898 -11.107 1.00 76.25 89 ARG A CA 1
ATOM 716 C C . ARG A 1 89 ? -9.874 12.970 -10.109 1.00 76.25 89 ARG A C 1
ATOM 718 O O . ARG A 1 89 ? -11.070 13.125 -9.904 1.00 76.25 89 ARG A O 1
ATOM 725 N N . ARG A 1 90 ? -8.951 13.718 -9.494 1.00 66.38 90 ARG A N 1
ATOM 726 C CA . ARG A 1 90 ? -9.301 14.819 -8.576 1.00 66.38 90 ARG A CA 1
ATOM 727 C C . ARG A 1 90 ? -9.801 16.082 -9.282 1.00 66.38 90 ARG A C 1
ATOM 729 O O . ARG A 1 90 ? -10.445 16.884 -8.626 1.00 66.38 90 ARG A O 1
ATOM 736 N N . GLY A 1 91 ? -9.494 16.268 -10.567 1.00 57.38 91 GLY A N 1
ATOM 737 C CA . GLY A 1 91 ? -9.969 17.411 -11.359 1.00 57.38 91 GLY A CA 1
ATOM 738 C C . GLY A 1 91 ? -11.289 17.170 -12.100 1.00 57.38 91 GLY A C 1
ATOM 739 O O . GLY A 1 91 ? -11.794 18.089 -12.734 1.00 57.38 91 GLY A O 1
ATOM 740 N N . ALA A 1 92 ? -11.826 15.948 -12.049 1.00 56.91 92 ALA A N 1
ATOM 741 C CA . ALA A 1 92 ? -13.036 15.536 -12.762 1.00 56.91 92 ALA A CA 1
ATOM 742 C C . ALA A 1 92 ? -14.293 15.465 -11.866 1.00 56.91 92 ALA A C 1
ATOM 744 O O . ALA A 1 92 ? -15.279 14.850 -12.268 1.00 56.91 92 ALA A O 1
ATOM 745 N N . ASN A 1 93 ? -14.256 16.054 -10.664 1.00 41.16 93 ASN A N 1
ATOM 746 C CA . ASN A 1 93 ? -15.369 16.092 -9.710 1.00 41.16 93 ASN A CA 1
ATOM 747 C C . ASN A 1 93 ? -15.519 17.488 -9.101 1.00 41.16 93 ASN A C 1
ATOM 749 O O . ASN A 1 93 ? -14.467 18.060 -8.734 1.00 41.16 93 ASN A O 1
#

Sequence (93 aa):
MEKPDAPPTETCCPIVELRQYTLHPGKRDVLIDLFDREFVESQEALGMKIIGQFRDLDNPNRFVWLRGFRDMPSRAQALGSALDFVRTRRGAN